Protein AF-A0A183BVH3-F1 (afdb_monomer_lite)

Structure (mmCIF, N/CA/C/O backbone):
data_AF-A0A183BVH3-F1
#
_entry.id   AF-A0A183BVH3-F1
#
loop_
_atom_site.group_PDB
_atom_site.id
_atom_site.type_symbol
_atom_site.label_atom_id
_atom_site.label_alt_id
_atom_site.label_comp_id
_atom_site.label_asym_id
_atom_site.label_entity_id
_atom_site.label_seq_id
_atom_site.pdbx_PDB_ins_code
_atom_site.Cartn_x
_atom_site.Cartn_y
_atom_site.Cartn_z
_atom_site.occupancy
_atom_site.B_iso_or_equiv
_atom_site.auth_seq_id
_atom_site.auth_comp_id
_atom_site.auth_asym_id
_atom_site.auth_atom_id
_atom_site.pdbx_PDB_model_num
ATOM 1 N N . MET A 1 1 ? 23.672 -4.467 -9.098 1.00 50.44 1 MET A N 1
ATOM 2 C CA . MET A 1 1 ? 22.197 -4.442 -8.983 1.00 50.44 1 MET A CA 1
ATOM 3 C C . MET A 1 1 ? 21.714 -3.097 -9.484 1.00 50.44 1 MET A C 1
ATOM 5 O O . MET A 1 1 ? 22.181 -2.086 -8.973 1.00 50.44 1 MET A O 1
ATOM 9 N N . THR A 1 2 ? 20.854 -3.066 -10.500 1.00 62.62 2 THR A N 1
ATOM 10 C CA . THR A 1 2 ? 20.216 -1.814 -10.933 1.00 62.62 2 THR A CA 1
ATOM 11 C C . THR A 1 2 ? 19.301 -1.311 -9.809 1.00 62.62 2 THR A C 1
ATOM 13 O O . THR A 1 2 ? 18.728 -2.107 -9.059 1.00 62.62 2 THR A O 1
ATOM 16 N N . SER A 1 3 ? 19.165 0.009 -9.646 1.00 73.94 3 SER A N 1
ATOM 17 C CA . SER A 1 3 ? 18.306 0.575 -8.592 1.00 73.94 3 SER A CA 1
ATOM 18 C C . SER A 1 3 ? 16.848 0.102 -8.703 1.00 73.94 3 SER A C 1
ATOM 20 O O . SER A 1 3 ? 16.167 0.008 -7.687 1.00 73.94 3 SER A O 1
ATOM 22 N N . GLY A 1 4 ? 16.386 -0.251 -9.910 1.00 82.19 4 GLY A N 1
ATOM 23 C CA . GLY A 1 4 ? 15.046 -0.789 -10.153 1.00 82.19 4 GLY A CA 1
ATOM 24 C C . GLY A 1 4 ? 14.817 -2.158 -9.517 1.00 82.19 4 GLY A C 1
ATOM 25 O O . GLY A 1 4 ? 13.856 -2.325 -8.770 1.00 82.19 4 GLY A O 1
ATOM 26 N N . SER A 1 5 ? 15.729 -3.110 -9.721 1.00 83.19 5 SER A N 1
ATOM 27 C CA . SER A 1 5 ? 15.573 -4.472 -9.203 1.00 83.19 5 SER A CA 1
ATOM 28 C C . SER A 1 5 ? 15.601 -4.525 -7.685 1.00 83.19 5 SER A C 1
ATOM 30 O O . SER A 1 5 ? 14.859 -5.294 -7.077 1.00 83.19 5 SER A O 1
ATOM 32 N N . TYR A 1 6 ? 16.446 -3.695 -7.067 1.00 87.19 6 TYR A N 1
ATOM 33 C CA . TYR A 1 6 ? 16.474 -3.550 -5.616 1.00 87.19 6 TYR A CA 1
ATOM 34 C C . TYR A 1 6 ? 15.112 -3.075 -5.094 1.00 87.19 6 TYR A C 1
ATOM 36 O O . TYR A 1 6 ? 14.514 -3.736 -4.247 1.00 87.19 6 TYR A O 1
ATOM 44 N N . LEU A 1 7 ? 14.583 -1.979 -5.648 1.00 88.81 7 LEU A N 1
ATOM 45 C CA . LEU A 1 7 ? 13.297 -1.426 -5.219 1.00 88.81 7 LEU A CA 1
ATOM 46 C C . LEU A 1 7 ? 12.154 -2.419 -5.442 1.00 88.81 7 LEU A C 1
ATOM 48 O O . LEU A 1 7 ? 11.366 -2.647 -4.526 1.00 88.81 7 LEU A O 1
ATOM 52 N N . PHE A 1 8 ? 12.096 -3.066 -6.608 1.00 90.00 8 PHE A N 1
ATOM 53 C CA . PHE A 1 8 ? 11.057 -4.046 -6.920 1.00 90.00 8 PHE A CA 1
ATOM 54 C C . PHE A 1 8 ? 11.037 -5.213 -5.927 1.00 90.00 8 PHE A C 1
ATOM 56 O O . PHE A 1 8 ? 9.970 -5.587 -5.443 1.00 90.00 8 PHE A O 1
ATOM 63 N N . LYS A 1 9 ? 12.207 -5.754 -5.561 1.00 89.75 9 LYS A N 1
ATOM 64 C CA . LYS A 1 9 ? 12.306 -6.825 -4.556 1.00 89.75 9 LYS A CA 1
ATOM 65 C C . LYS A 1 9 ? 11.757 -6.389 -3.200 1.00 89.75 9 LYS A C 1
ATOM 67 O O . LYS A 1 9 ? 11.064 -7.164 -2.548 1.00 89.75 9 LYS A O 1
ATOM 72 N N . HIS A 1 10 ? 12.023 -5.151 -2.791 1.00 90.62 10 HIS A N 1
ATOM 73 C CA . HIS A 1 10 ? 11.471 -4.608 -1.552 1.00 90.62 10 HIS A CA 1
ATOM 74 C C . HIS A 1 10 ? 9.949 -4.428 -1.613 1.00 90.62 10 HIS A C 1
ATOM 76 O O . HIS A 1 10 ? 9.274 -4.811 -0.659 1.00 90.62 10 HIS A O 1
ATOM 82 N N . PHE A 1 11 ? 9.403 -3.932 -2.730 1.00 91.12 11 PHE A N 1
ATOM 83 C CA . PHE A 1 11 ? 7.952 -3.893 -2.947 1.00 91.12 11 PHE A CA 1
ATOM 84 C C . PHE A 1 11 ? 7.338 -5.289 -2.826 1.00 91.12 11 PHE A C 1
ATOM 86 O O . PHE A 1 11 ? 6.415 -5.492 -2.044 1.00 91.12 11 PHE A O 1
ATOM 93 N N . GLN A 1 12 ? 7.880 -6.260 -3.561 1.00 90.94 12 GLN A N 1
ATOM 94 C CA . GLN A 1 12 ? 7.366 -7.628 -3.580 1.00 90.94 12 GLN A CA 1
ATOM 95 C C . GLN A 1 12 ? 7.450 -8.304 -2.211 1.00 90.94 12 GLN A C 1
ATOM 97 O O . GLN A 1 12 ? 6.514 -8.996 -1.826 1.00 90.94 12 GLN A O 1
ATOM 102 N N . ARG A 1 13 ? 8.516 -8.062 -1.441 1.00 91.81 13 ARG A N 1
ATOM 103 C CA . ARG A 1 13 ? 8.635 -8.586 -0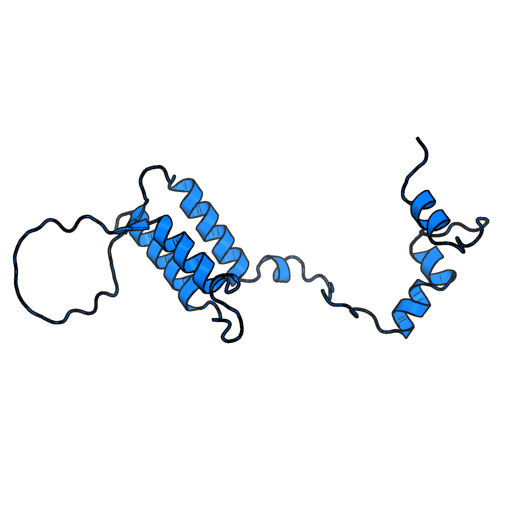.076 1.00 91.81 13 ARG A CA 1
ATOM 104 C C . ARG A 1 13 ? 7.483 -8.109 0.808 1.00 91.81 13 ARG A C 1
ATOM 106 O O . ARG A 1 13 ? 6.803 -8.936 1.402 1.00 91.81 13 ARG A O 1
ATOM 113 N N . ILE A 1 14 ? 7.214 -6.805 0.828 1.00 91.44 14 ILE A N 1
ATOM 114 C CA . ILE A 1 14 ? 6.128 -6.243 1.645 1.00 91.44 14 ILE A CA 1
ATOM 115 C C . ILE A 1 14 ? 4.762 -6.746 1.159 1.00 91.44 14 ILE A C 1
ATOM 117 O O . ILE A 1 14 ? 3.904 -7.099 1.962 1.00 91.44 14 ILE A O 1
ATOM 121 N N . LEU A 1 15 ? 4.558 -6.825 -0.158 1.00 89.94 15 LEU A N 1
ATOM 122 C CA . LEU A 1 15 ? 3.297 -7.302 -0.731 1.00 89.94 15 LEU A CA 1
ATOM 123 C C . LEU A 1 15 ? 3.069 -8.801 -0.507 1.00 89.94 15 LEU A C 1
ATOM 125 O O . LEU A 1 15 ? 1.921 -9.220 -0.372 1.00 89.94 15 LEU A O 1
ATOM 129 N N . SER A 1 16 ? 4.131 -9.606 -0.414 1.00 88.25 16 SER A N 1
ATOM 130 C CA . SER A 1 16 ? 4.030 -11.037 -0.099 1.00 88.25 16 SER A CA 1
ATOM 131 C C . SER A 1 16 ? 3.515 -11.298 1.318 1.00 88.25 16 SER A C 1
ATOM 133 O O . SER A 1 16 ? 2.828 -12.290 1.545 1.00 88.25 16 SER A O 1
ATOM 135 N N . GLU A 1 17 ? 3.785 -10.376 2.243 1.00 87.75 17 GLU A N 1
ATOM 136 C CA . GLU A 1 17 ? 3.318 -10.424 3.631 1.00 87.75 17 GLU A CA 1
ATOM 137 C C . GLU A 1 17 ? 1.890 -9.856 3.783 1.00 87.75 17 GLU A C 1
ATOM 139 O O . GLU A 1 17 ? 1.266 -10.003 4.834 1.00 87.75 17 GLU A O 1
ATOM 144 N N . TRP A 1 18 ? 1.339 -9.224 2.737 1.00 85.00 18 TRP A N 1
ATOM 145 C CA . TRP A 1 18 ? 0.025 -8.584 2.796 1.00 85.00 18 TRP A CA 1
ATOM 146 C C . TRP A 1 18 ? -1.113 -9.619 2.807 1.00 85.00 18 TRP A C 1
ATOM 148 O O . TRP A 1 18 ? -1.115 -10.545 1.986 1.00 85.00 18 TRP A O 1
ATOM 158 N N . PRO A 1 19 ? -2.140 -9.462 3.664 1.00 84.19 19 PRO A N 1
ATOM 159 C CA . PRO A 1 19 ? -3.270 -10.381 3.696 1.00 84.19 19 PRO A CA 1
ATOM 160 C C . PRO A 1 19 ? -4.040 -10.375 2.371 1.00 84.19 19 PRO A C 1
ATOM 162 O O . PRO A 1 19 ? -4.341 -9.325 1.799 1.00 84.19 19 PRO A O 1
ATOM 165 N N . THR A 1 20 ? -4.399 -11.569 1.898 1.00 78.69 20 THR A N 1
ATOM 166 C CA . THR A 1 20 ? -5.276 -11.728 0.733 1.00 78.69 20 THR A CA 1
ATOM 167 C C . THR A 1 20 ? -6.712 -11.885 1.211 1.00 78.69 20 THR A C 1
ATOM 169 O O . THR A 1 20 ? -7.059 -12.868 1.858 1.00 78.69 20 THR A O 1
ATOM 172 N N . GLU A 1 21 ? -7.568 -10.922 0.885 1.00 78.75 21 GLU A N 1
ATOM 173 C CA . GLU A 1 21 ? -8.982 -10.978 1.253 1.00 78.75 21 GLU A CA 1
ATOM 174 C C . GLU A 1 21 ? -9.737 -11.927 0.312 1.00 78.75 21 GLU A C 1
ATOM 176 O O . GLU A 1 21 ? -9.995 -11.594 -0.845 1.00 78.75 21 GLU A O 1
ATOM 181 N N . THR A 1 22 ? -10.084 -13.116 0.804 1.00 75.44 22 THR A N 1
ATOM 182 C CA . THR A 1 22 ? -10.720 -14.192 0.020 1.00 75.44 22 THR A CA 1
ATOM 183 C C . THR A 1 22 ? -12.178 -13.907 -0.352 1.00 75.44 22 THR A C 1
ATOM 185 O O . THR A 1 22 ? -12.668 -14.429 -1.347 1.00 75.44 22 THR A O 1
ATOM 188 N N . GLY A 1 23 ? -12.875 -13.063 0.417 1.00 71.94 23 GLY A N 1
ATOM 189 C CA . GLY A 1 23 ? -14.292 -12.734 0.207 1.00 71.94 23 GLY A CA 1
ATOM 190 C C . GLY A 1 23 ? -14.559 -11.487 -0.642 1.00 71.94 23 GLY A C 1
ATOM 191 O O . GLY A 1 23 ? -15.718 -11.137 -0.863 1.00 71.94 23 GLY A O 1
ATOM 192 N N . LYS A 1 24 ? -13.518 -10.777 -1.096 1.00 72.81 24 LYS A N 1
ATOM 193 C CA . LYS A 1 24 ? -13.672 -9.559 -1.903 1.00 72.81 24 LYS A CA 1
ATOM 194 C C . LYS A 1 24 ? -13.315 -9.839 -3.358 1.00 72.81 24 LYS A C 1
ATOM 196 O O . LYS A 1 24 ? -12.312 -10.482 -3.647 1.00 72.81 24 LYS A O 1
ATOM 201 N N . GLY A 1 25 ? -14.124 -9.318 -4.282 1.00 73.88 25 GLY A N 1
ATOM 202 C CA . GLY A 1 25 ? -13.802 -9.361 -5.709 1.00 73.88 25 GLY A CA 1
ATOM 203 C C . GLY A 1 25 ? -12.452 -8.694 -5.999 1.00 73.88 25 GLY A C 1
ATOM 204 O O . GLY A 1 25 ? -12.042 -7.786 -5.276 1.00 73.88 25 GLY A O 1
ATOM 205 N N . SER A 1 26 ? -11.778 -9.118 -7.072 1.00 73.50 26 SER A N 1
ATOM 206 C CA . SER A 1 26 ? -10.420 -8.669 -7.434 1.00 73.50 26 SER A CA 1
ATOM 207 C C . SER A 1 26 ? -10.253 -7.140 -7.462 1.00 73.50 26 SER A C 1
ATOM 209 O O . SER A 1 26 ? -9.229 -6.633 -7.016 1.00 73.50 26 SER A O 1
ATOM 211 N N . SER A 1 27 ? -11.280 -6.393 -7.879 1.00 75.75 27 SER A N 1
ATOM 212 C CA . SER A 1 27 ? -11.274 -4.922 -7.907 1.00 75.75 27 SER A CA 1
ATOM 213 C C . SER A 1 27 ? -11.290 -4.251 -6.528 1.00 75.75 27 SER A C 1
ATOM 215 O O . SER A 1 27 ? -10.923 -3.085 -6.413 1.00 75.75 27 SER A O 1
ATOM 217 N N . ARG A 1 28 ? -11.723 -4.965 -5.482 1.00 75.81 28 ARG A N 1
ATOM 218 C CA . ARG A 1 28 ? -11.794 -4.486 -4.089 1.00 75.81 28 ARG A CA 1
ATOM 219 C C . ARG A 1 28 ? -10.702 -5.083 -3.201 1.00 75.81 28 ARG A C 1
ATOM 221 O O . ARG A 1 28 ? -10.667 -4.780 -2.012 1.00 75.81 28 ARG A O 1
ATOM 228 N N . ASN A 1 29 ? -9.846 -5.938 -3.754 1.00 83.56 29 ASN A N 1
ATOM 229 C CA . ASN A 1 29 ? -8.743 -6.552 -3.034 1.00 83.56 29 ASN A CA 1
ATOM 230 C C . ASN A 1 29 ? -7.501 -5.658 -3.155 1.00 83.56 29 ASN A C 1
ATOM 232 O O . ASN A 1 29 ? -6.923 -5.505 -4.234 1.00 83.56 29 ASN A O 1
ATOM 236 N N . LEU A 1 30 ? -7.097 -5.062 -2.032 1.00 85.19 30 LEU A N 1
ATOM 237 C CA . LEU A 1 30 ? -5.991 -4.107 -2.003 1.00 85.19 30 LEU A CA 1
ATOM 238 C C . LEU A 1 30 ? -4.662 -4.741 -2.430 1.00 85.19 30 LEU A C 1
ATOM 240 O O . LEU A 1 30 ? -3.905 -4.111 -3.161 1.00 85.19 30 LEU A O 1
ATOM 244 N N . LYS A 1 31 ? -4.395 -5.990 -2.033 1.00 88.62 31 LYS A N 1
ATOM 245 C CA . LYS A 1 31 ? -3.162 -6.692 -2.404 1.00 88.62 31 LYS A CA 1
ATOM 246 C C . LYS A 1 31 ? -3.047 -6.835 -3.918 1.00 88.62 31 LYS A C 1
ATOM 248 O O . LYS A 1 31 ? -2.031 -6.456 -4.485 1.00 88.62 31 LYS A O 1
ATOM 253 N N . VAL A 1 32 ? -4.114 -7.292 -4.578 1.00 87.38 32 VAL A N 1
ATOM 254 C CA . VAL A 1 32 ? -4.146 -7.437 -6.045 1.00 87.38 32 VAL A CA 1
ATOM 255 C C . VAL A 1 32 ? -3.931 -6.090 -6.739 1.00 87.38 32 VAL A C 1
ATOM 257 O O . VAL A 1 32 ? -3.172 -6.001 -7.704 1.00 87.38 32 VAL A O 1
ATOM 260 N N . PHE A 1 33 ? -4.557 -5.029 -6.228 1.00 89.44 33 PHE A N 1
ATOM 261 C CA . PHE A 1 33 ? -4.364 -3.678 -6.749 1.00 89.44 33 PHE A CA 1
ATOM 262 C C . PHE A 1 33 ? -2.910 -3.201 -6.609 1.00 89.44 33 PHE A C 1
ATOM 264 O O . PHE A 1 33 ? -2.334 -2.689 -7.570 1.00 89.44 33 PHE A O 1
ATOM 271 N N . LEU A 1 34 ? -2.308 -3.375 -5.431 1.00 89.50 34 LEU A N 1
ATOM 272 C CA . LEU A 1 34 ? -0.932 -2.959 -5.166 1.00 89.50 34 LEU A CA 1
ATOM 273 C C . LEU A 1 34 ? 0.077 -3.786 -5.968 1.00 89.50 34 LEU A C 1
ATOM 275 O O . LEU A 1 34 ? 1.013 -3.213 -6.519 1.00 89.50 34 LEU A O 1
ATOM 279 N N . ASP A 1 35 ? -0.145 -5.095 -6.108 1.00 89.38 35 ASP A N 1
ATOM 280 C CA . ASP A 1 35 ? 0.657 -5.974 -6.962 1.00 89.38 35 ASP A CA 1
ATOM 281 C C . ASP A 1 35 ? 0.606 -5.506 -8.426 1.00 89.38 35 ASP A C 1
ATOM 283 O O . ASP A 1 35 ? 1.644 -5.378 -9.079 1.00 89.38 35 ASP A O 1
ATOM 287 N N . ALA A 1 36 ? -0.577 -5.172 -8.950 1.00 88.31 36 ALA A N 1
ATOM 288 C CA . ALA A 1 36 ? -0.717 -4.642 -10.307 1.00 88.31 36 ALA A CA 1
ATOM 289 C C . ALA A 1 36 ? -0.004 -3.289 -10.476 1.00 88.31 36 ALA A C 1
ATOM 291 O O . ALA A 1 36 ? 0.690 -3.071 -11.472 1.00 88.31 36 ALA A O 1
ATOM 292 N N . LYS A 1 37 ? -0.124 -2.392 -9.489 1.00 88.38 37 LYS A N 1
ATOM 293 C CA . LYS A 1 37 ? 0.568 -1.095 -9.492 1.00 88.38 37 LYS A CA 1
ATOM 294 C C . LYS A 1 37 ? 2.083 -1.252 -9.432 1.00 88.38 37 LYS A C 1
ATOM 296 O O . LYS A 1 37 ? 2.768 -0.620 -10.228 1.00 88.38 37 LYS A O 1
ATOM 301 N N . ALA A 1 38 ? 2.603 -2.118 -8.563 1.00 88.94 38 ALA A N 1
ATOM 302 C CA . ALA A 1 38 ? 4.029 -2.412 -8.498 1.00 88.94 38 ALA A CA 1
ATOM 303 C C . ALA A 1 38 ? 4.524 -2.958 -9.844 1.00 88.94 38 ALA A C 1
ATOM 305 O O . ALA A 1 38 ? 5.489 -2.446 -10.396 1.00 88.94 38 ALA A O 1
ATOM 306 N N . ASN A 1 39 ? 3.822 -3.921 -10.442 1.00 87.69 39 ASN A N 1
ATOM 307 C CA . ASN A 1 39 ? 4.203 -4.453 -11.751 1.00 87.69 39 ASN A CA 1
ATOM 308 C C . ASN A 1 39 ? 4.185 -3.398 -12.872 1.00 87.69 39 ASN A C 1
ATOM 310 O O . ASN A 1 39 ? 5.024 -3.468 -13.762 1.00 87.69 39 ASN A O 1
ATOM 314 N N . ALA A 1 40 ? 3.293 -2.406 -12.822 1.00 87.31 40 ALA A N 1
ATOM 315 C CA . ALA A 1 40 ? 3.268 -1.315 -13.799 1.00 87.31 40 ALA A CA 1
ATOM 316 C C . ALA A 1 40 ? 4.472 -0.359 -13.680 1.00 87.31 40 ALA A C 1
ATOM 318 O O . ALA A 1 40 ? 4.887 0.230 -14.676 1.00 87.31 40 ALA A O 1
ATOM 319 N N . LEU A 1 41 ? 5.046 -0.210 -12.481 1.00 87.38 41 LEU A N 1
ATOM 320 C CA . LEU A 1 41 ? 6.213 0.649 -12.240 1.00 87.38 41 LEU A CA 1
ATOM 321 C C . LEU A 1 41 ? 7.527 0.017 -12.713 1.00 87.38 41 LEU A C 1
ATOM 323 O O . LEU A 1 41 ? 8.499 0.737 -12.945 1.00 87.38 41 LEU A O 1
ATOM 327 N N . PHE A 1 42 ? 7.574 -1.312 -12.842 1.00 88.88 42 PHE A N 1
ATOM 328 C CA . PHE A 1 42 ? 8.801 -2.052 -13.128 1.00 88.88 42 PHE A CA 1
ATOM 329 C C . PHE A 1 42 ? 8.643 -2.959 -14.347 1.00 88.88 42 PHE A C 1
ATOM 331 O O . PHE A 1 42 ? 7.940 -3.971 -14.306 1.00 88.88 42 PHE A O 1
ATOM 338 N N . GLN A 1 43 ? 9.376 -2.637 -15.408 1.00 82.56 43 GLN A N 1
ATOM 339 C CA . GLN A 1 43 ? 9.436 -3.443 -16.619 1.00 82.56 43 GLN A CA 1
ATOM 340 C C . GLN A 1 43 ? 10.504 -4.540 -16.490 1.00 82.56 43 GLN A C 1
ATOM 342 O O . GLN A 1 43 ? 11.551 -4.317 -15.869 1.00 82.56 43 GLN A O 1
ATOM 347 N N . PRO A 1 44 ? 10.267 -5.735 -17.057 1.00 78.88 44 PRO A N 1
ATOM 348 C CA . PRO A 1 44 ? 11.303 -6.755 -17.149 1.00 78.88 44 PRO A CA 1
ATOM 349 C C . PRO A 1 44 ? 12.480 -6.229 -17.978 1.00 78.88 44 PRO A C 1
ATOM 351 O O . PRO A 1 44 ? 12.276 -5.555 -18.989 1.00 78.88 44 PRO A O 1
ATOM 354 N N . LEU A 1 45 ? 13.711 -6.529 -17.551 1.00 70.88 45 LEU A N 1
ATOM 355 C CA . LEU A 1 45 ? 14.888 -6.248 -18.371 1.00 70.88 45 LEU A CA 1
ATOM 356 C C . LEU A 1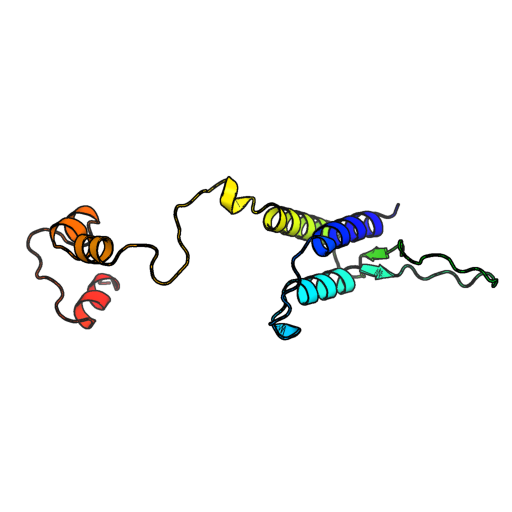 45 ? 14.734 -6.985 -19.716 1.00 70.88 45 LEU A C 1
ATOM 358 O O . LEU A 1 45 ? 14.388 -8.171 -19.695 1.00 70.88 45 LEU A O 1
ATOM 362 N N . PRO A 1 46 ? 14.999 -6.349 -20.871 1.00 62.69 46 PRO A N 1
ATOM 363 C CA . PRO A 1 46 ? 15.077 -7.081 -22.126 1.00 62.69 46 PRO A CA 1
ATOM 364 C C . PRO A 1 46 ? 16.186 -8.132 -22.001 1.00 62.69 46 PRO A C 1
ATOM 366 O O . PRO A 1 46 ? 17.367 -7.796 -21.906 1.00 62.69 46 PRO A O 1
ATOM 369 N N . GLN A 1 47 ? 15.800 -9.411 -21.946 1.00 57.12 47 GLN A N 1
ATOM 370 C CA . GLN A 1 47 ? 16.746 -10.516 -22.037 1.00 57.12 47 GLN A CA 1
ATOM 371 C C . GLN A 1 47 ? 17.389 -10.429 -23.418 1.00 57.12 47 GLN A C 1
ATOM 373 O O . GLN A 1 47 ? 16.703 -10.565 -24.431 1.00 57.12 47 GLN A O 1
ATOM 378 N N . GLN A 1 48 ? 18.693 -10.155 -23.464 1.00 52.91 48 GLN A N 1
ATOM 379 C CA . GLN A 1 48 ? 19.426 -10.249 -24.717 1.00 52.91 48 GLN A CA 1
ATOM 380 C C . GLN A 1 48 ? 19.292 -11.686 -25.218 1.00 52.91 48 GLN A C 1
ATOM 382 O O . GLN A 1 48 ? 19.625 -12.633 -24.508 1.00 52.91 48 GLN A O 1
ATOM 387 N N . GLN A 1 49 ? 18.713 -11.837 -26.408 1.00 46.38 49 GLN A N 1
ATOM 388 C CA . GLN A 1 49 ? 18.589 -13.114 -27.094 1.00 46.38 49 GLN A CA 1
ATOM 389 C C . GLN A 1 49 ? 20.000 -13.625 -27.390 1.00 46.38 49 GLN A C 1
ATOM 391 O O . GLN A 1 49 ? 20.654 -13.177 -28.325 1.00 46.38 49 GLN A O 1
ATOM 396 N N . GLY A 1 50 ? 20.470 -14.530 -26.542 1.00 49.75 50 GLY A N 1
ATOM 397 C CA . GLY A 1 50 ? 21.770 -15.166 -26.636 1.00 49.75 50 GLY A CA 1
ATOM 398 C C . GLY A 1 50 ? 21.715 -16.508 -25.926 1.00 49.75 50 GLY A C 1
ATOM 399 O O . GLY A 1 50 ? 21.874 -16.574 -24.715 1.00 49.75 50 GLY A O 1
ATOM 400 N N . GLU A 1 51 ? 21.487 -17.536 -26.739 1.00 41.22 51 GLU A N 1
ATOM 401 C CA . GLU A 1 51 ? 21.801 -18.949 -26.506 1.00 41.22 51 GLU A CA 1
ATOM 402 C C . GLU A 1 51 ? 20.806 -19.797 -25.693 1.00 41.22 51 GLU A C 1
ATOM 404 O O . GLU A 1 51 ? 20.572 -19.660 -24.494 1.00 41.22 51 GLU A O 1
ATOM 409 N N . ALA A 1 52 ? 20.225 -20.746 -26.428 1.00 47.97 52 ALA A N 1
ATOM 410 C CA . ALA A 1 52 ? 19.448 -21.861 -25.933 1.00 47.97 52 ALA A CA 1
ATOM 411 C C . ALA A 1 52 ? 20.324 -22.823 -25.120 1.00 47.97 52 ALA A C 1
ATOM 413 O O . ALA A 1 52 ? 21.355 -23.262 -25.627 1.00 47.97 52 ALA A O 1
ATOM 414 N N . GLN A 1 53 ? 19.849 -23.244 -23.941 1.00 44.56 53 GLN A N 1
ATOM 415 C CA . GLN A 1 53 ? 19.607 -24.661 -23.624 1.00 44.56 53 GLN A CA 1
ATOM 416 C C . GLN A 1 53 ? 19.148 -24.883 -22.170 1.00 44.56 53 GLN A C 1
ATOM 418 O O . GLN A 1 53 ? 19.777 -24.450 -21.212 1.00 44.56 53 GLN A O 1
ATOM 423 N N . THR A 1 54 ? 18.014 -25.585 -22.072 1.00 46.94 54 THR A N 1
ATOM 424 C CA . THR A 1 54 ? 17.647 -26.639 -21.106 1.00 46.94 54 THR A CA 1
ATOM 425 C C . THR A 1 54 ? 18.091 -26.525 -19.645 1.00 46.94 54 THR A C 1
ATOM 427 O O . THR A 1 54 ? 19.256 -26.703 -19.304 1.00 46.94 54 THR A O 1
ATOM 430 N N . GLY A 1 55 ? 17.097 -26.443 -18.761 1.00 40.78 55 GLY A N 1
ATOM 431 C CA . GLY A 1 55 ? 17.227 -26.794 -17.349 1.00 40.78 55 GLY A CA 1
ATOM 432 C C . GLY A 1 55 ? 16.291 -25.954 -16.496 1.00 40.78 55 GLY A C 1
ATOM 433 O O . GLY A 1 55 ? 16.465 -24.743 -16.410 1.00 40.78 55 GLY A O 1
ATOM 434 N N . GLN A 1 56 ? 15.291 -26.594 -15.884 1.00 49.44 56 GLN A N 1
ATOM 435 C CA . GLN A 1 56 ? 14.390 -25.988 -14.902 1.00 49.44 56 GLN A CA 1
ATOM 436 C C . GLN A 1 56 ? 15.180 -25.124 -13.908 1.00 49.44 56 GLN A C 1
ATOM 438 O O . GLN A 1 56 ? 15.918 -25.633 -13.067 1.00 49.44 56 GLN A O 1
ATOM 443 N N . ARG A 1 57 ? 15.009 -23.805 -13.998 1.00 41.12 57 ARG A N 1
ATOM 444 C CA . ARG A 1 57 ? 15.459 -22.848 -12.991 1.00 41.12 57 ARG A CA 1
ATOM 445 C C . ARG A 1 57 ? 14.241 -22.081 -12.508 1.00 41.12 57 ARG A C 1
ATOM 447 O O . ARG A 1 57 ? 13.512 -21.494 -13.300 1.00 41.12 57 ARG A O 1
ATOM 454 N N . HIS A 1 58 ? 14.025 -22.134 -11.201 1.00 41.59 58 HIS A N 1
ATOM 455 C CA . HIS A 1 58 ? 13.094 -21.285 -10.472 1.00 41.59 58 HIS A CA 1
ATOM 456 C C . HIS A 1 58 ? 13.270 -19.818 -10.899 1.00 41.59 58 HIS A C 1
ATOM 458 O O . HIS A 1 58 ? 14.332 -19.227 -10.700 1.00 41.59 58 HIS A O 1
ATOM 464 N N . ASN A 1 59 ? 12.237 -19.239 -11.511 1.00 46.06 59 ASN A N 1
ATOM 465 C CA . ASN A 1 59 ? 12.240 -17.882 -12.065 1.00 46.06 59 ASN A CA 1
ATOM 466 C C . ASN A 1 59 ? 11.933 -16.816 -10.994 1.00 46.06 59 ASN A C 1
ATOM 468 O O . ASN A 1 59 ? 11.150 -15.899 -11.226 1.00 46.06 59 ASN A O 1
ATOM 472 N N . ASP A 1 60 ? 12.555 -16.909 -9.818 1.00 51.59 60 ASP A N 1
ATOM 473 C CA . ASP A 1 60 ? 12.173 -16.098 -8.647 1.00 51.59 60 ASP A CA 1
ATOM 474 C C . ASP A 1 60 ? 13.018 -14.816 -8.474 1.00 51.59 60 ASP A C 1
ATOM 476 O O . ASP A 1 60 ? 13.016 -14.159 -7.433 1.00 51.59 60 ASP A O 1
ATOM 480 N N . SER A 1 61 ? 13.771 -14.403 -9.496 1.00 54.56 61 SER A N 1
ATOM 481 C CA . SER A 1 61 ? 14.482 -13.115 -9.492 1.00 54.56 61 SER A CA 1
ATOM 482 C C . SER A 1 61 ? 14.567 -12.526 -10.892 1.00 54.56 61 SER A C 1
ATOM 484 O O . SER A 1 61 ? 15.643 -12.409 -11.470 1.00 54.56 61 SER A O 1
ATOM 486 N N . ALA A 1 62 ? 13.415 -12.137 -11.437 1.00 61.62 62 ALA A N 1
ATOM 487 C CA . ALA A 1 62 ? 13.381 -11.265 -12.602 1.00 61.62 62 ALA A CA 1
ATOM 488 C C . ALA A 1 62 ? 14.066 -9.935 -12.239 1.00 61.62 62 ALA A C 1
ATOM 490 O O . ALA A 1 62 ? 13.561 -9.174 -11.412 1.00 61.62 62 ALA A O 1
ATOM 491 N N . ASP A 1 63 ? 15.240 -9.684 -12.820 1.00 70.19 63 ASP A N 1
ATOM 492 C CA . ASP A 1 63 ? 15.877 -8.369 -12.786 1.00 70.19 63 ASP A CA 1
ATOM 493 C C . ASP A 1 63 ? 14.939 -7.398 -13.524 1.00 70.19 63 ASP A C 1
ATOM 495 O O . ASP A 1 63 ? 14.497 -7.678 -14.643 1.00 70.19 63 ASP A O 1
ATOM 499 N N . ARG A 1 64 ? 14.547 -6.300 -12.872 1.00 80.31 64 ARG A N 1
ATOM 500 C CA . ARG A 1 64 ? 13.567 -5.353 -13.412 1.00 80.31 64 ARG A CA 1
ATOM 501 C C . ARG A 1 64 ? 14.110 -3.938 -13.388 1.00 80.31 64 ARG A C 1
ATOM 503 O O . ARG A 1 64 ? 14.730 -3.499 -12.423 1.00 80.31 64 ARG A O 1
ATOM 510 N N . MET A 1 65 ? 13.821 -3.195 -14.442 1.00 82.25 65 MET A N 1
ATOM 511 C CA . MET A 1 65 ? 14.135 -1.776 -14.534 1.00 82.25 65 MET A CA 1
ATOM 512 C C . MET A 1 65 ? 12.887 -0.935 -14.275 1.00 82.25 65 MET A C 1
ATOM 514 O O . MET A 1 65 ? 11.761 -1.390 -14.464 1.00 82.25 65 MET A O 1
ATOM 518 N N . ILE A 1 66 ? 13.087 0.289 -13.787 1.00 84.25 66 ILE A N 1
ATOM 519 C CA . ILE A 1 66 ? 11.990 1.245 -13.606 1.00 84.25 66 ILE A CA 1
ATOM 520 C C . ILE A 1 66 ? 11.456 1.607 -14.992 1.00 84.25 66 ILE A C 1
ATOM 522 O O . ILE A 1 66 ? 12.241 1.839 -15.912 1.00 84.25 66 ILE A O 1
ATOM 526 N N . ALA A 1 67 ? 10.133 1.611 -15.138 1.00 85.06 67 ALA A N 1
ATOM 527 C CA . ALA A 1 67 ? 9.477 1.928 -16.395 1.00 85.06 67 ALA A CA 1
ATOM 528 C C . ALA A 1 67 ? 9.884 3.330 -16.899 1.00 85.06 67 ALA A C 1
ATOM 530 O O . ALA A 1 67 ? 10.057 4.255 -16.096 1.00 85.06 67 ALA A O 1
ATOM 531 N N . PRO A 1 68 ? 10.021 3.522 -18.223 1.00 79.38 68 PRO A N 1
ATOM 532 C CA . PRO A 1 68 ? 10.317 4.829 -18.791 1.00 79.38 68 PRO A CA 1
ATOM 533 C C . PRO A 1 68 ? 9.214 5.826 -18.413 1.00 79.38 68 PRO A C 1
ATOM 535 O O . PRO A 1 68 ? 8.027 5.522 -18.508 1.00 79.38 68 PRO A O 1
ATOM 538 N N . GLY A 1 69 ? 9.612 7.015 -17.958 1.00 82.25 69 GLY A N 1
ATOM 539 C CA . GLY A 1 69 ? 8.694 8.057 -17.481 1.00 82.25 69 GLY A CA 1
ATOM 540 C C . GLY A 1 69 ? 8.395 8.018 -15.979 1.00 82.25 69 GLY A C 1
ATOM 541 O O . GLY A 1 69 ? 7.790 8.955 -15.469 1.00 82.25 69 GLY A O 1
ATOM 542 N N . VAL A 1 70 ? 8.859 6.996 -15.253 1.00 83.69 70 VAL A N 1
ATOM 543 C CA . VAL A 1 70 ? 8.735 6.926 -13.791 1.00 83.69 70 VAL A CA 1
ATOM 544 C C . VAL A 1 70 ? 10.048 7.354 -13.139 1.00 83.69 70 VAL A C 1
ATOM 546 O O . VAL A 1 70 ? 11.121 6.835 -13.451 1.00 83.69 70 VAL A O 1
ATOM 549 N N . SER A 1 71 ? 9.980 8.315 -12.216 1.00 88.75 71 SER A N 1
ATOM 550 C CA . SER A 1 71 ? 11.172 8.797 -11.516 1.00 88.75 71 SER A CA 1
ATOM 551 C C . SER A 1 71 ? 11.588 7.849 -10.384 1.00 88.75 71 SER A C 1
ATOM 553 O O . SER A 1 71 ? 10.762 7.336 -9.628 1.00 88.75 71 SER A O 1
ATOM 555 N N . VAL A 1 72 ? 12.900 7.656 -10.205 1.00 88.00 72 VAL A N 1
ATOM 556 C CA . VAL A 1 72 ? 13.448 6.830 -9.108 1.00 88.00 72 VAL A CA 1
ATOM 557 C C . VAL A 1 72 ? 13.042 7.378 -7.735 1.00 88.00 72 VAL A C 1
ATOM 559 O O . VAL A 1 72 ? 12.809 6.614 -6.798 1.00 88.00 72 VAL A O 1
ATOM 562 N N . ILE A 1 73 ? 12.957 8.706 -7.614 1.00 89.69 73 ILE A N 1
ATOM 563 C CA . ILE A 1 73 ? 12.577 9.404 -6.381 1.00 89.69 73 ILE A CA 1
ATOM 564 C C . ILE A 1 73 ? 11.131 9.062 -6.008 1.00 89.69 73 ILE A C 1
ATOM 566 O O . ILE A 1 73 ? 10.851 8.747 -4.853 1.00 89.69 73 ILE A O 1
ATOM 570 N N . GLU A 1 74 ? 10.224 9.055 -6.984 1.00 89.44 74 GLU A N 1
ATOM 571 C CA . GLU A 1 74 ? 8.828 8.696 -6.755 1.00 89.44 74 GLU A CA 1
ATOM 572 C C . GLU A 1 74 ? 8.674 7.226 -6.356 1.00 89.44 74 GLU A C 1
ATOM 574 O O . GLU A 1 74 ? 7.978 6.943 -5.381 1.00 89.44 74 GLU A O 1
ATOM 579 N N . CYS A 1 75 ? 9.391 6.299 -7.005 1.00 89.88 75 CYS A N 1
ATOM 580 C CA . CYS A 1 75 ? 9.394 4.893 -6.589 1.00 89.88 75 CYS A CA 1
ATOM 581 C C . CYS A 1 75 ? 9.882 4.712 -5.145 1.00 89.88 75 CYS A C 1
ATOM 583 O O . CYS A 1 75 ? 9.308 3.919 -4.400 1.00 89.88 75 CYS A O 1
ATOM 585 N N . LYS A 1 76 ? 10.922 5.447 -4.728 1.00 91.12 76 LYS A N 1
ATOM 586 C CA . LYS A 1 76 ? 11.410 5.421 -3.339 1.00 91.12 76 LYS A CA 1
ATOM 587 C C . LYS A 1 76 ? 10.360 5.942 -2.361 1.00 91.12 76 LYS A C 1
ATOM 589 O O . LYS A 1 76 ? 10.101 5.286 -1.358 1.00 91.12 76 LYS A O 1
ATOM 594 N N . ARG A 1 77 ? 9.715 7.068 -2.678 1.00 92.50 77 ARG A N 1
ATOM 595 C CA . ARG A 1 77 ? 8.646 7.648 -1.852 1.00 92.50 77 ARG A CA 1
ATOM 596 C C . ARG A 1 77 ? 7.451 6.701 -1.719 1.00 92.50 77 ARG A C 1
ATOM 598 O O . ARG A 1 77 ? 6.886 6.558 -0.641 1.00 92.50 77 ARG A O 1
ATOM 605 N N . GLN A 1 78 ? 7.064 6.039 -2.808 1.00 92.19 78 GLN A N 1
ATOM 606 C CA . GLN A 1 78 ? 5.989 5.046 -2.793 1.00 92.19 78 GLN A CA 1
ATOM 607 C C . GLN A 1 78 ? 6.362 3.813 -1.961 1.00 92.19 78 GLN A C 1
ATOM 609 O O . GLN A 1 78 ? 5.513 3.292 -1.240 1.00 92.19 78 GLN A O 1
ATOM 614 N N . LEU A 1 79 ? 7.622 3.368 -2.022 1.00 92.12 79 LEU A N 1
ATOM 615 C CA . LEU A 1 79 ? 8.112 2.264 -1.198 1.00 92.12 79 LEU A CA 1
ATOM 616 C C . LEU A 1 79 ? 8.074 2.621 0.292 1.00 92.12 79 LEU A C 1
ATOM 618 O O . LEU A 1 79 ? 7.605 1.821 1.096 1.00 92.12 79 LEU A O 1
ATOM 622 N N . GLU A 1 80 ? 8.524 3.823 0.651 1.00 92.69 80 GLU A N 1
ATOM 623 C CA . GLU A 1 80 ? 8.479 4.329 2.026 1.00 92.69 80 GLU A CA 1
ATOM 624 C C . GLU A 1 80 ? 7.036 4.402 2.547 1.00 92.69 80 GLU A C 1
ATOM 626 O O . GLU A 1 80 ? 6.738 3.902 3.630 1.00 92.69 80 GLU A O 1
ATOM 631 N N . ALA A 1 81 ? 6.107 4.937 1.750 1.00 90.94 81 ALA A N 1
ATOM 632 C CA . ALA A 1 81 ? 4.691 4.969 2.109 1.00 90.94 81 ALA A CA 1
ATOM 633 C C . ALA A 1 81 ? 4.116 3.556 2.322 1.00 90.94 81 ALA A C 1
ATOM 635 O O . ALA A 1 81 ? 3.377 3.318 3.278 1.00 90.94 81 ALA A O 1
ATOM 636 N N . LEU A 1 82 ? 4.486 2.592 1.471 1.00 90.88 82 LEU A N 1
ATOM 637 C CA . LEU A 1 82 ? 4.065 1.200 1.628 1.00 90.88 82 LEU A CA 1
ATOM 638 C C . LEU A 1 82 ? 4.631 0.573 2.912 1.00 90.88 82 LEU A C 1
ATOM 640 O O . LEU A 1 82 ? 3.911 -0.141 3.608 1.00 90.88 82 LEU A O 1
ATOM 644 N N . GLN A 1 83 ? 5.886 0.871 3.261 1.00 91.19 83 GLN A N 1
ATOM 645 C CA . GLN A 1 83 ? 6.498 0.443 4.524 1.00 91.19 83 GLN A CA 1
ATOM 646 C C . GLN A 1 83 ? 5.776 1.036 5.737 1.00 91.19 83 GLN A C 1
ATOM 648 O O . GLN A 1 83 ? 5.525 0.322 6.706 1.00 91.19 83 GLN A O 1
ATOM 653 N N . GLN A 1 84 ? 5.400 2.317 5.686 1.00 89.56 84 GLN A N 1
ATOM 654 C CA . GLN A 1 84 ? 4.638 2.963 6.758 1.00 89.56 84 GLN A CA 1
ATOM 655 C C . GLN A 1 84 ? 3.271 2.301 6.966 1.00 89.56 84 GLN A C 1
ATOM 657 O O . GLN A 1 84 ? 2.860 2.097 8.111 1.00 89.56 84 GLN A O 1
ATOM 662 N N . LEU A 1 85 ? 2.583 1.941 5.876 1.00 86.88 85 LEU A N 1
ATOM 663 C CA . LEU A 1 85 ? 1.311 1.220 5.938 1.00 86.88 85 LEU A CA 1
ATOM 664 C C . LEU A 1 85 ? 1.489 -0.192 6.506 1.00 86.88 85 LEU A C 1
ATOM 666 O O . LEU A 1 85 ? 0.773 -0.562 7.432 1.00 86.88 85 LEU A O 1
ATOM 670 N N . ALA A 1 86 ? 2.466 -0.952 6.004 1.00 87.69 86 ALA A N 1
ATOM 671 C CA . ALA A 1 86 ? 2.737 -2.314 6.463 1.00 87.69 86 ALA A CA 1
ATOM 672 C C . ALA A 1 86 ? 3.093 -2.357 7.957 1.00 87.69 86 ALA A C 1
ATOM 674 O O . ALA A 1 86 ? 2.578 -3.180 8.709 1.00 87.69 86 ALA A O 1
ATOM 675 N N . ASN A 1 87 ? 3.907 -1.406 8.417 1.00 87.06 87 ASN A N 1
ATOM 676 C CA . ASN A 1 87 ? 4.283 -1.304 9.823 1.00 87.06 87 ASN A CA 1
ATOM 677 C C . ASN A 1 87 ? 3.172 -0.713 10.704 1.00 87.06 87 ASN A C 1
ATOM 679 O O . ASN A 1 87 ? 3.327 -0.689 11.927 1.00 87.06 87 ASN A O 1
ATOM 683 N N . SER A 1 88 ? 2.060 -0.246 10.119 1.00 82.62 88 SER A N 1
ATOM 684 C CA . SER A 1 88 ? 1.021 0.516 10.824 1.00 82.62 88 SER A CA 1
ATOM 685 C C . SER A 1 88 ? 1.621 1.679 11.626 1.00 82.62 88 SER A C 1
ATOM 687 O O . SER A 1 88 ? 1.204 1.959 12.746 1.00 82.62 88 SER A O 1
ATOM 689 N N . GLN A 1 89 ? 2.639 2.340 11.062 1.00 82.44 89 GLN A N 1
ATOM 690 C CA . GLN A 1 89 ? 3.465 3.341 11.747 1.00 82.44 89 GLN A CA 1
ATOM 691 C C . GLN A 1 89 ? 2.605 4.447 12.379 1.00 82.44 89 GLN A C 1
ATOM 693 O O . GLN A 1 89 ? 2.760 4.766 13.551 1.00 82.44 89 GLN A O 1
ATOM 698 N N . HIS A 1 90 ? 1.601 4.927 11.642 1.00 74.19 90 HIS A N 1
ATOM 699 C CA . HIS A 1 90 ? 0.656 5.944 12.108 1.00 74.19 90 HIS A CA 1
ATOM 700 C C . HIS A 1 90 ? -0.139 5.516 13.350 1.00 74.19 90 HIS A C 1
ATOM 702 O O . HIS A 1 90 ? -0.382 6.339 14.224 1.00 74.19 90 HIS A O 1
ATOM 708 N N . GLN A 1 91 ? -0.520 4.238 13.454 1.00 74.69 91 GLN A N 1
ATOM 709 C CA . GLN A 1 91 ? -1.224 3.718 14.629 1.00 74.69 91 GLN A CA 1
ATOM 710 C C . GLN A 1 91 ? -0.305 3.641 15.855 1.00 74.69 91 GLN A C 1
ATOM 712 O O . GLN A 1 91 ? -0.778 3.770 16.981 1.00 74.69 91 GLN A O 1
ATOM 717 N N . ARG A 1 92 ? 1.001 3.423 15.651 1.00 77.19 92 ARG A N 1
ATOM 718 C CA . ARG A 1 92 ? 1.988 3.386 16.740 1.00 77.19 92 ARG A CA 1
ATOM 719 C C . ARG A 1 92 ? 2.357 4.782 17.225 1.00 77.19 92 ARG A C 1
ATOM 721 O O . ARG A 1 92 ? 2.426 4.990 18.429 1.00 77.19 92 ARG A O 1
ATOM 728 N N . ASP A 1 93 ? 2.582 5.708 16.296 1.00 79.81 93 ASP A N 1
ATOM 729 C CA . ASP A 1 93 ? 2.989 7.085 16.605 1.00 79.81 93 ASP A CA 1
ATOM 730 C C . ASP A 1 93 ? 1.833 7.892 17.195 1.00 79.81 93 ASP A C 1
ATOM 732 O O . ASP A 1 93 ? 2.017 8.717 18.088 1.00 79.81 93 ASP A O 1
ATOM 736 N N . PHE A 1 94 ? 0.620 7.606 16.727 1.00 74.06 94 PHE A N 1
ATOM 737 C CA . PHE A 1 94 ? -0.609 8.194 17.226 1.00 74.06 94 PHE A CA 1
ATOM 738 C C . PHE A 1 94 ? -1.549 7.061 17.632 1.00 74.06 94 PHE A C 1
ATOM 740 O O . PHE A 1 94 ? -2.467 6.731 16.875 1.00 74.06 94 PHE A O 1
ATOM 747 N N . PRO A 1 95 ? -1.349 6.457 18.820 1.00 72.44 95 PRO A N 1
ATOM 748 C CA . PRO A 1 95 ? -2.269 5.478 19.377 1.00 72.44 95 PRO A CA 1
ATOM 749 C C . PRO A 1 95 ? -3.526 6.219 19.834 1.00 72.44 95 PRO A C 1
ATOM 751 O O . PRO A 1 95 ? -3.778 6.438 21.017 1.00 72.44 95 PRO A O 1
ATOM 754 N N . VAL A 1 96 ? -4.300 6.695 18.867 1.00 58.09 96 VAL A N 1
ATOM 755 C CA . VAL A 1 96 ? -5.580 7.324 19.123 1.00 58.09 96 VAL A CA 1
ATOM 756 C C . VAL A 1 96 ? -6.559 6.233 19.553 1.00 58.09 96 VAL A C 1
ATOM 758 O O . VAL A 1 96 ? -6.651 5.202 18.883 1.00 58.09 96 VAL A O 1
ATOM 761 N N . PRO A 1 97 ? -7.365 6.449 20.607 1.00 55.97 97 PRO A N 1
ATOM 762 C CA . PRO A 1 97 ? -8.489 5.579 20.950 1.00 55.97 97 PRO A CA 1
ATOM 763 C C . PRO A 1 97 ? -9.648 5.740 19.946 1.00 55.97 97 PRO A C 1
ATOM 765 O O . PRO A 1 97 ? -10.818 5.672 20.313 1.00 55.97 97 PRO A O 1
ATOM 768 N N . TYR A 1 98 ? -9.340 6.004 18.672 1.00 47.41 98 TYR A N 1
ATOM 769 C CA . TYR A 1 98 ? -10.320 6.132 17.607 1.00 47.41 98 TYR A CA 1
ATOM 770 C C . TYR A 1 98 ? -10.744 4.733 17.173 1.00 47.41 98 TYR A C 1
ATOM 772 O O . TYR A 1 98 ? -10.184 4.114 16.271 1.00 47.41 98 TYR A O 1
ATOM 780 N N . THR A 1 99 ? -11.767 4.231 17.845 1.00 48.38 99 THR A N 1
ATOM 781 C CA . THR A 1 99 ? -12.604 3.137 17.371 1.00 48.38 99 THR A CA 1
ATOM 782 C C . THR A 1 99 ? -13.349 3.613 16.124 1.00 48.38 99 THR A C 1
ATOM 784 O O . THR A 1 99 ? -14.405 4.238 16.189 1.00 48.38 99 THR A O 1
ATOM 787 N N . SER A 1 100 ? -12.783 3.355 14.945 1.00 49.72 100 SER A N 1
ATOM 788 C CA . SER A 1 100 ? -13.494 3.540 13.683 1.00 49.72 100 SER A CA 1
ATOM 789 C C . SER A 1 100 ? -14.535 2.426 13.524 1.00 49.72 100 SER A C 1
ATOM 791 O O . SER A 1 100 ? -14.262 1.317 13.075 1.00 49.72 100 SER A O 1
ATOM 793 N N . GLY A 1 101 ? -15.760 2.725 13.949 1.00 43.88 101 GLY A N 1
ATOM 794 C CA . GLY A 1 101 ? -16.920 1.849 13.851 1.00 43.88 101 GLY A CA 1
ATOM 795 C C . GLY A 1 101 ? -18.116 2.461 14.574 1.00 43.88 101 GLY A C 1
ATOM 796 O O . GLY A 1 101 ? -17.956 3.267 15.483 1.00 43.88 101 GLY A O 1
ATOM 797 N N . MET A 1 102 ? -19.323 2.078 14.166 1.00 48.06 102 MET A N 1
ATOM 798 C CA . MET A 1 102 ? -20.612 2.659 14.573 1.00 48.06 102 MET A CA 1
ATOM 799 C C . MET A 1 102 ? -20.866 2.743 16.096 1.00 48.06 102 MET A C 1
ATOM 801 O O . MET A 1 102 ? -21.781 3.449 16.498 1.00 48.06 102 MET A O 1
ATOM 805 N N . PHE A 1 103 ? -20.065 2.092 16.946 1.00 52.03 103 PHE A N 1
ATOM 806 C CA . PHE A 1 103 ? -20.138 2.208 18.405 1.00 52.03 103 PHE A CA 1
ATOM 807 C C . PHE A 1 103 ? -18.744 2.121 19.036 1.00 52.03 103 PHE A C 1
ATOM 809 O O . PHE A 1 103 ? -18.348 1.108 19.603 1.00 52.03 103 PHE A O 1
ATOM 816 N N . GLY A 1 104 ? -17.991 3.213 18.937 1.00 56.06 104 GLY A N 1
ATOM 817 C CA . GLY A 1 104 ? -16.803 3.451 19.758 1.00 56.06 104 GLY A CA 1
ATOM 818 C C . GLY A 1 104 ? -17.097 3.878 21.201 1.00 56.06 104 GLY A C 1
ATOM 819 O O . GLY A 1 104 ? -16.183 4.002 22.010 1.00 56.06 104 GLY A O 1
ATOM 820 N N . TYR A 1 105 ? -18.372 4.092 21.515 1.00 59.59 105 TYR A N 1
ATOM 821 C CA . TYR A 1 105 ? -18.882 4.538 22.803 1.00 59.59 105 TYR A CA 1
ATOM 822 C C . TYR A 1 105 ? -20.091 3.679 23.171 1.00 59.59 105 TYR A C 1
ATOM 824 O O . TYR A 1 105 ? -20.898 3.348 22.298 1.00 59.59 105 TYR A O 1
ATOM 832 N N . SER A 1 106 ? -20.229 3.314 24.448 1.00 61.00 106 SER A N 1
ATOM 833 C CA . SER A 1 106 ? -21.429 2.614 24.907 1.00 61.00 106 SER A CA 1
ATOM 834 C C . SER A 1 106 ? -22.648 3.538 24.787 1.00 61.00 106 SER A C 1
ATOM 836 O O . SER A 1 106 ? -22.517 4.766 24.726 1.00 61.00 106 SER A O 1
ATOM 838 N N . ARG A 1 107 ? -23.858 2.970 24.753 1.00 58.59 107 ARG A N 1
ATOM 839 C CA . ARG A 1 107 ? -25.097 3.762 24.697 1.00 58.59 107 ARG A CA 1
ATOM 840 C C . ARG A 1 107 ? -25.181 4.740 25.871 1.00 58.59 107 ARG A C 1
ATOM 842 O O . ARG A 1 107 ? -25.642 5.864 25.695 1.00 58.59 107 ARG A O 1
ATOM 849 N N . GLU A 1 108 ? -24.686 4.333 27.030 1.00 68.50 108 GLU A N 1
ATOM 850 C CA . GLU A 1 108 ? -24.605 5.140 28.245 1.00 68.50 108 GLU A CA 1
ATOM 851 C C . GLU A 1 108 ? -23.636 6.309 28.051 1.00 68.50 108 GLU A C 1
ATOM 853 O O . GLU A 1 108 ? -23.972 7.444 28.374 1.00 68.50 108 GLU A O 1
ATOM 858 N N . THR A 1 109 ? -22.471 6.067 27.441 1.00 70.62 109 THR A N 1
ATOM 859 C CA . THR A 1 109 ? -21.499 7.122 27.129 1.00 70.62 109 THR A CA 1
ATOM 860 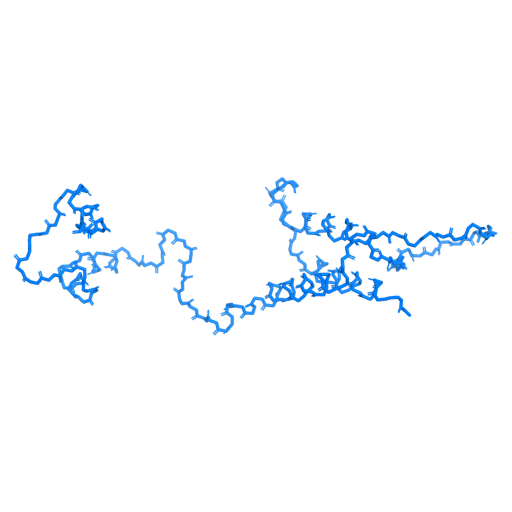C C . THR A 1 109 ? -22.059 8.137 26.129 1.00 70.62 109 THR A C 1
ATOM 862 O O . THR A 1 109 ? -21.910 9.340 26.323 1.00 70.62 109 THR A O 1
ATOM 865 N N . ILE A 1 110 ? -22.767 7.678 25.093 1.00 69.31 110 ILE A N 1
ATOM 866 C CA . ILE A 1 110 ? -23.416 8.557 24.107 1.00 69.31 110 ILE A CA 1
ATOM 867 C C . ILE A 1 110 ? -24.547 9.365 24.758 1.00 69.31 110 ILE A C 1
ATOM 869 O O . ILE A 1 110 ? -24.680 10.563 24.512 1.00 69.31 110 ILE A O 1
ATOM 873 N N . GLN A 1 111 ? -25.355 8.737 25.616 1.00 71.00 111 GLN A N 1
ATOM 874 C CA . GLN A 1 111 ? -26.393 9.432 26.381 1.00 71.00 111 GLN A CA 1
ATOM 875 C C . GLN A 1 111 ? -25.794 10.467 27.337 1.00 71.00 111 GLN A C 1
ATOM 877 O O . GLN A 1 111 ? -26.330 11.566 27.454 1.00 71.00 111 GLN A O 1
ATOM 882 N N . GLN A 1 112 ? -24.656 10.161 27.958 1.00 76.00 112 GLN A N 1
ATOM 883 C CA . GLN A 1 112 ? -23.934 11.089 28.820 1.00 76.00 112 GLN A CA 1
ATOM 884 C C . GLN A 1 112 ? -23.345 12.263 28.031 1.00 76.00 112 GLN A C 1
ATOM 886 O O . GLN A 1 112 ? -23.446 13.401 28.480 1.00 76.00 112 GLN A O 1
ATOM 891 N N . MET A 1 113 ? -22.790 12.035 26.840 1.00 70.81 113 MET A N 1
ATOM 892 C CA . MET A 1 113 ? -22.305 13.117 25.973 1.00 70.81 113 MET A CA 1
ATOM 893 C C . MET A 1 113 ? -23.440 14.010 25.455 1.00 70.81 113 MET A C 1
ATOM 895 O O . MET A 1 113 ? -23.244 15.213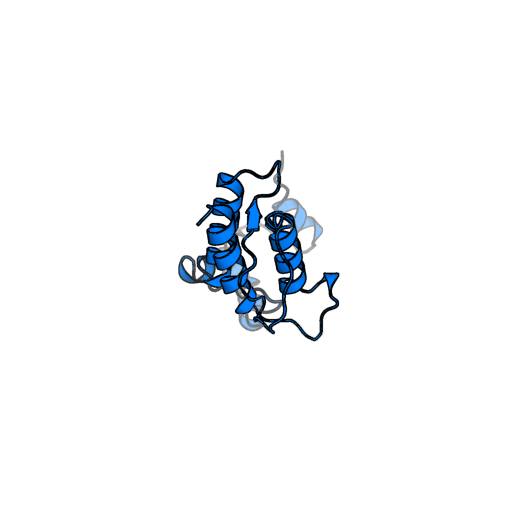 25.322 1.00 70.81 113 MET A O 1
ATOM 899 N N . ASN A 1 114 ? -24.631 13.444 25.232 1.00 70.00 114 ASN A N 1
ATOM 900 C CA . ASN A 1 114 ? -25.84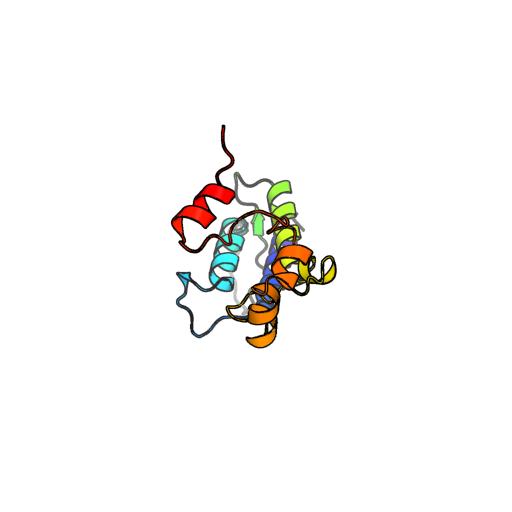1 14.183 24.849 1.00 70.00 114 ASN A CA 1
ATOM 901 C C . ASN A 1 114 ? -26.604 14.803 26.040 1.00 70.00 114 ASN A C 1
ATOM 903 O O . ASN A 1 114 ? -27.595 15.522 25.841 1.00 70.00 114 ASN A O 1
ATOM 907 N N . SER A 1 115 ? -26.175 14.528 27.276 1.00 78.75 115 SER A N 1
ATOM 908 C CA . SER A 1 115 ? -26.688 15.213 28.464 1.00 78.75 115 SER A CA 1
ATOM 909 C C . SER A 1 115 ? -26.242 16.675 28.471 1.00 78.75 115 SER A C 1
ATOM 911 O O . SER A 1 115 ? -25.235 17.032 27.858 1.00 78.75 115 SER A O 1
ATOM 913 N N . ASP A 1 116 ? -26.967 17.532 29.184 1.00 70.88 116 ASP A N 1
ATOM 914 C CA . ASP A 1 116 ? -26.633 18.960 29.239 1.00 70.88 116 ASP A CA 1
ATOM 915 C C . ASP A 1 116 ? -25.244 19.193 29.846 1.00 70.88 116 ASP A C 1
ATOM 917 O O . ASP A 1 116 ? -24.493 20.043 29.374 1.00 70.88 116 ASP A O 1
ATOM 921 N N . GLU A 1 117 ? -24.849 18.389 30.835 1.00 73.19 117 GLU A N 1
ATOM 922 C CA . GLU A 1 117 ? -23.500 18.435 31.404 1.00 73.19 117 GLU A CA 1
ATOM 923 C C . GLU A 1 117 ? -22.422 17.994 30.405 1.00 73.19 117 GLU A C 1
ATOM 925 O O . GLU A 1 117 ? -21.346 18.593 30.351 1.00 73.19 117 GLU A O 1
ATOM 930 N N . GLY A 1 118 ? -22.702 16.965 29.600 1.00 70.81 118 GLY A N 1
ATOM 931 C CA . GLY A 1 118 ? -21.795 16.483 28.557 1.00 70.81 118 GLY A CA 1
ATOM 932 C C . GLY A 1 118 ? -21.569 17.528 27.468 1.00 70.81 118 GLY A C 1
ATOM 933 O O . GLY A 1 118 ? -20.427 17.835 27.125 1.00 70.81 118 GLY A O 1
ATOM 934 N N . LEU A 1 119 ? -22.647 18.152 26.997 1.00 72.81 119 LEU A N 1
ATOM 935 C CA . LEU A 1 119 ? -22.592 19.210 25.988 1.00 72.81 119 LEU A CA 1
ATOM 936 C C . LEU A 1 119 ? -21.894 20.477 26.506 1.00 72.81 119 LEU A C 1
ATOM 938 O O . LEU A 1 119 ? -21.142 21.103 25.755 1.00 72.81 119 LEU A O 1
ATOM 942 N N . LYS A 1 120 ? -22.073 20.817 27.793 1.00 70.06 120 LYS A N 1
ATOM 943 C CA . LYS A 1 120 ? -21.324 21.892 28.469 1.00 70.06 120 LYS A CA 1
ATOM 944 C C . LYS A 1 120 ? -19.826 21.587 28.527 1.00 70.06 120 LYS A C 1
ATOM 946 O O . LYS A 1 120 ? -19.017 22.443 28.177 1.00 70.06 120 LYS A O 1
ATOM 951 N N . LYS A 1 121 ? -19.439 20.363 28.914 1.00 72.00 121 LYS A N 1
ATOM 952 C CA . LYS A 1 121 ? -18.026 19.930 28.946 1.00 72.00 121 LYS A CA 1
ATOM 953 C C . LYS A 1 121 ? -17.376 19.966 27.564 1.00 72.00 121 LYS A C 1
ATOM 955 O O . LYS A 1 121 ? -16.211 20.332 27.451 1.00 72.00 121 LYS A O 1
ATOM 960 N N . LEU A 1 122 ? -18.135 19.636 26.520 1.00 65.81 122 LEU A N 1
ATOM 961 C CA . LEU A 1 122 ? -17.690 19.710 25.127 1.00 65.81 122 LEU A CA 1
ATOM 962 C C . LEU A 1 122 ? -17.720 21.137 24.552 1.00 65.81 122 LEU A C 1
ATOM 964 O O . LEU A 1 122 ? -17.350 21.320 23.396 1.00 65.81 122 LEU A O 1
ATOM 968 N N . ARG A 1 123 ? -18.153 22.145 25.330 1.00 62.47 123 ARG A N 1
ATOM 969 C CA . ARG A 1 123 ? -18.348 23.539 24.886 1.00 62.47 123 ARG A CA 1
ATOM 970 C C . ARG A 1 123 ? -19.257 23.688 23.655 1.00 62.47 123 ARG A C 1
ATOM 972 O O . ARG A 1 123 ? -19.237 24.721 22.998 1.00 62.47 123 ARG A O 1
ATOM 979 N N . ILE A 1 124 ? -20.086 22.686 23.365 1.00 63.12 124 ILE A N 1
ATOM 980 C CA . ILE A 1 124 ? -21.100 22.743 22.299 1.00 63.12 124 ILE A CA 1
ATOM 981 C C . ILE A 1 124 ? -22.304 23.575 22.766 1.00 63.12 124 ILE A C 1
ATOM 983 O O . ILE A 1 124 ? -23.062 24.092 21.952 1.00 63.12 124 ILE A O 1
ATOM 987 N N . TYR A 1 125 ? -22.468 23.723 24.082 1.00 54.50 125 TYR A N 1
ATOM 988 C CA . TYR A 1 125 ? -23.553 24.471 24.700 1.00 54.50 125 TYR A CA 1
ATOM 989 C C . TYR A 1 125 ? -23.015 25.484 25.715 1.00 54.50 125 TYR A C 1
ATOM 991 O O . TYR A 1 125 ? -22.230 25.121 26.594 1.00 54.50 125 TYR A O 1
ATOM 999 N N . VAL A 1 126 ? -23.459 26.737 25.610 1.00 57.78 126 VAL A N 1
ATOM 1000 C CA . VAL A 1 126 ? -23.195 27.819 26.572 1.00 57.78 126 VAL A CA 1
ATOM 1001 C C . VAL A 1 126 ? -24.477 28.067 27.375 1.00 57.78 126 VAL A C 1
ATOM 1003 O O . VAL A 1 126 ? -25.576 28.041 26.820 1.00 57.78 126 VAL A O 1
ATOM 1006 N N . GLU A 1 127 ? -24.369 28.247 28.695 1.00 49.56 127 GLU A N 1
ATOM 1007 C CA . GLU A 1 127 ? -25.536 28.495 29.553 1.00 49.56 127 GLU A CA 1
ATOM 1008 C C . GLU A 1 127 ? -26.315 29.739 29.098 1.00 49.56 127 GLU A C 1
ATOM 1010 O O . GLU A 1 127 ? -25.755 30.826 29.001 1.00 49.56 127 GLU A O 1
ATOM 1015 N N . GLY A 1 128 ? -27.614 29.563 28.829 1.00 58.34 128 GLY A N 1
ATOM 1016 C CA . GLY A 1 128 ? -28.538 30.630 28.423 1.00 58.34 128 GLY A CA 1
ATOM 1017 C C . GLY A 1 128 ? -29.153 30.447 27.034 1.00 58.34 128 GLY A C 1
ATOM 1018 O O . GLY A 1 128 ? -30.228 30.986 26.773 1.00 58.34 128 GLY A O 1
ATOM 1019 N N . GLU A 1 129 ? -28.546 29.642 26.160 1.00 57.00 129 GLU A N 1
ATOM 1020 C CA . GLU A 1 129 ? -29.153 29.311 24.867 1.00 57.00 129 GLU A CA 1
ATOM 1021 C C . GLU A 1 129 ? -30.182 28.184 25.026 1.00 57.00 129 GLU A C 1
ATOM 1023 O O . GLU A 1 129 ? -30.149 27.446 26.009 1.00 57.00 129 GLU A O 1
ATOM 1028 N N . LYS A 1 130 ? -31.165 28.074 24.121 1.00 57.84 130 LYS A N 1
ATOM 1029 C CA . LYS A 1 130 ? -32.152 26.978 24.125 1.00 57.84 130 LYS A CA 1
ATOM 1030 C C . LYS A 1 130 ? -31.568 25.768 23.404 1.00 57.84 130 LYS A C 1
ATOM 1032 O O . LYS A 1 130 ? -30.961 25.920 22.348 1.00 57.84 130 LYS A O 1
ATOM 1037 N N . LYS A 1 131 ? -31.820 24.563 23.926 1.00 56.84 131 LYS A N 1
ATOM 1038 C CA . LYS A 1 131 ? -31.381 23.310 23.300 1.00 56.84 131 LYS A CA 1
ATOM 1039 C C . LYS A 1 131 ? -31.949 23.257 21.877 1.00 56.84 131 LYS A C 1
ATOM 1041 O O . LYS A 1 131 ? -33.173 23.369 21.741 1.00 56.84 131 LYS A O 1
ATOM 1046 N N . PRO A 1 132 ? -31.117 23.139 20.825 1.00 58.97 132 PRO A N 1
ATOM 1047 C CA . PRO A 1 132 ? -31.619 23.078 19.461 1.00 58.97 132 PRO A CA 1
ATOM 1048 C C . PRO A 1 132 ? -32.448 21.801 19.322 1.00 58.97 132 PRO A C 1
ATOM 1050 O O . PRO A 1 132 ? -31.935 20.686 19.298 1.00 58.97 132 PRO A O 1
ATOM 1053 N N . SER A 1 133 ? -33.767 21.974 19.330 1.00 57.41 133 SER A N 1
ATOM 1054 C CA . SER A 1 133 ? -34.728 20.868 19.369 1.00 57.41 133 SER A CA 1
ATOM 1055 C C . SER A 1 133 ? -34.961 20.256 17.989 1.00 57.41 133 SER A C 1
ATOM 1057 O O . SER A 1 133 ? -35.477 19.145 17.878 1.00 57.41 133 SER A O 1
ATOM 1059 N N . LYS A 1 134 ? -34.577 20.969 16.923 1.00 62.75 134 LYS A N 1
ATOM 1060 C CA . LYS A 1 134 ? -34.754 20.543 15.537 1.00 62.75 134 LYS A CA 1
ATOM 1061 C C . LYS A 1 134 ? -33.408 20.524 14.824 1.00 62.75 134 LYS A C 1
ATOM 1063 O O . LYS A 1 134 ? -32.577 21.407 14.996 1.00 62.75 134 LYS A O 1
ATOM 1068 N N . LEU A 1 135 ? -33.232 19.546 13.935 1.00 56.34 135 LEU A N 1
ATOM 1069 C CA . LEU A 1 135 ? -32.016 19.356 13.129 1.00 56.34 135 LEU A CA 1
ATOM 1070 C C . LEU A 1 135 ? -31.588 20.622 12.360 1.00 56.34 135 LEU A C 1
ATOM 1072 O O . LEU A 1 135 ? -30.404 20.857 12.140 1.00 56.34 135 LEU A O 1
ATOM 1076 N N . LYS A 1 136 ? -32.563 21.453 11.981 1.00 62.91 136 LYS A N 1
ATOM 1077 C CA . LYS A 1 136 ? -32.358 22.732 11.289 1.00 62.91 136 LYS A CA 1
ATOM 1078 C C . LYS A 1 136 ? -31.555 23.724 12.139 1.00 62.91 136 LYS A C 1
ATOM 1080 O O . LYS A 1 136 ? -30.690 24.410 11.607 1.00 62.91 136 LYS A O 1
ATOM 1085 N N . ASP A 1 137 ? -31.805 23.732 13.444 1.00 61.62 137 ASP A N 1
ATOM 1086 C CA . ASP A 1 137 ? -31.170 24.630 14.409 1.00 61.62 137 ASP A CA 1
ATOM 1087 C C . ASP A 1 137 ? -29.714 24.201 14.658 1.00 61.62 137 ASP A C 1
ATOM 1089 O O . ASP A 1 137 ? -28.821 25.035 14.737 1.00 61.62 137 ASP A O 1
ATOM 1093 N N . ILE A 1 138 ? -29.449 22.888 14.665 1.00 61.12 138 ILE A N 1
ATOM 1094 C CA . ILE A 1 138 ? -28.093 22.324 14.779 1.00 61.12 138 ILE A CA 1
ATOM 1095 C C . ILE A 1 138 ? -27.247 22.708 13.559 1.00 61.12 138 ILE A C 1
ATOM 1097 O O . ILE A 1 138 ? -26.116 23.162 13.702 1.00 61.12 138 ILE A O 1
ATOM 1101 N N . ILE A 1 139 ? -27.796 22.562 12.348 1.00 61.81 139 ILE A N 1
ATOM 1102 C CA . ILE A 1 139 ? -27.097 22.935 11.106 1.00 61.81 139 ILE A CA 1
ATOM 1103 C C . ILE A 1 139 ? -26.795 24.442 11.079 1.00 61.81 139 ILE A C 1
ATOM 1105 O O . ILE A 1 139 ? -25.741 24.838 10.581 1.00 61.81 139 ILE A O 1
ATOM 1109 N N . ALA A 1 140 ? -27.686 25.270 11.631 1.00 58.88 140 ALA A N 1
ATOM 1110 C CA . ALA A 1 140 ? -27.482 26.711 11.7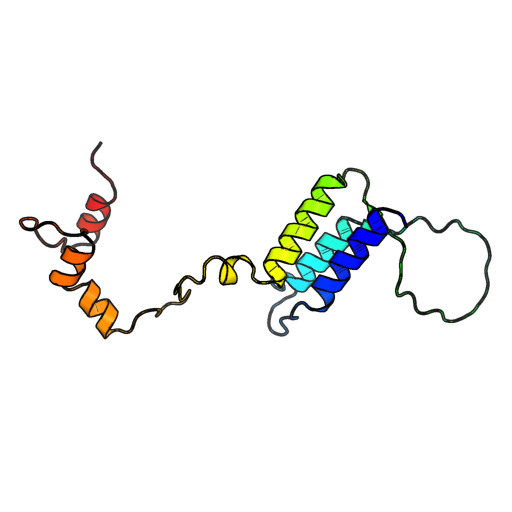50 1.00 58.88 140 ALA A CA 1
ATOM 1111 C C . ALA A 1 140 ? -26.338 27.073 12.717 1.00 58.88 140 ALA A C 1
ATOM 1113 O O . ALA A 1 140 ? -25.588 27.993 12.424 1.00 58.88 140 ALA A O 1
ATOM 1114 N N . CYS A 1 141 ? -26.129 26.323 13.805 1.00 56.34 141 CYS A N 1
ATOM 1115 C CA . CYS A 1 141 ? -24.994 26.550 14.712 1.00 56.34 141 CYS A CA 1
ATOM 1116 C C . CYS A 1 141 ? -23.622 26.295 14.055 1.00 56.34 141 CYS A C 1
ATOM 1118 O O . CYS A 1 141 ? -22.650 26.963 14.391 1.00 56.34 141 CYS A O 1
ATOM 1120 N N . PHE A 1 142 ? -23.524 25.339 13.121 1.00 58.47 142 PHE A N 1
ATOM 1121 C CA . PHE A 1 142 ? -22.258 25.007 12.439 1.00 58.47 142 PHE A CA 1
ATOM 1122 C C . PHE A 1 142 ? -22.008 25.822 11.170 1.00 58.47 142 PHE A C 1
ATOM 1124 O O . PHE A 1 142 ? -20.870 25.949 10.720 1.00 58.47 142 PHE A O 1
ATOM 1131 N N . ARG A 1 143 ? -23.066 26.382 10.582 1.00 56.66 143 ARG A N 1
ATOM 1132 C CA . ARG A 1 143 ? -22.965 27.398 9.539 1.00 56.66 143 ARG A CA 1
ATOM 1133 C C . ARG A 1 143 ? -22.922 28.752 10.228 1.00 56.66 143 ARG A C 1
ATOM 1135 O O . ARG A 1 143 ? -23.950 29.412 10.315 1.00 56.66 143 ARG A O 1
ATOM 1142 N N . GLY A 1 144 ? -21.753 29.119 10.757 1.00 44.75 144 GLY A N 1
ATOM 1143 C CA . GLY A 1 144 ? -21.532 30.450 11.322 1.00 44.75 144 GLY A CA 1
ATOM 1144 C C . GLY A 1 144 ? -22.189 31.529 10.456 1.00 44.75 144 GLY A C 1
ATOM 1145 O O . GLY A 1 144 ? -22.123 31.459 9.224 1.00 44.75 144 GLY A O 1
ATOM 1146 N N . ASN A 1 145 ? -22.873 32.473 11.111 1.00 41.81 145 ASN A N 1
ATOM 1147 C CA . ASN A 1 145 ? -23.336 33.707 10.476 1.00 41.81 145 ASN A CA 1
ATOM 1148 C C . ASN A 1 145 ? -22.189 34.321 9.649 1.00 41.81 145 ASN A C 1
ATOM 1150 O O . ASN A 1 145 ? -21.034 34.177 10.063 1.00 41.81 145 ASN A O 1
ATOM 1154 N N . PRO A 1 146 ? -22.483 34.979 8.510 1.00 45.72 146 PRO A N 1
ATOM 1155 C CA . PRO A 1 146 ? -21.482 35.809 7.845 1.00 45.72 146 PRO A CA 1
ATOM 1156 C C . PRO A 1 146 ? -20.864 36.828 8.811 1.00 45.72 146 PRO A C 1
ATOM 1158 O O . PRO A 1 146 ? -21.582 37.289 9.731 1.00 45.72 146 PRO A O 1
#

Foldseek 3Di:
DPLQLVLLVLLVVLLVPDDFDPPDDLVPTVSNVSVVVSPVQWAFDPDPPDDDDDDDDDPPRRRTDGDPPDDSVVSVVVSVVSVCVSVVVVCVVPVDLPPPDPPSDDPVRVVCCVDPVNCVVVVVDDPPDDDPPDPVVVVCSVVDDD

Organism: Globodera pallida (NCBI:txid36090)

pLDDT: mean 71.52, std 15.72, range [40.78, 92.69]

Sequence (146 aa):
MTSGSYLFKHFQRILSEWPTETGKGSSRNLKVFLDAKANALFQPLPQQQGEAQTGQRHNDSADRMIAPGVSVIECKRQLEALQQLANSQHQRDFPVPYTSGMFGYSRETIQQMNSDEGLKKLRIYVEGEKKPSKLKDIIACFRGNP

Radius of gyration: 26.7 Å; chains: 1; bounding box: 57×63×58 Å

Secondary structure (DSSP, 8-state):
--HHHHHHHHHHHHHHTS---TTS-GGG-HHHHHHHHHHHHEEEP------------------EEEPTT--HHHHHHHHHHHHHHHTTHHHHHS------STTSS-HHHHHHHTSHHHHHHTTS--BTBPP--SHHHHHHHHS---